Protein AF-A0A0F9BQG5-F1 (afdb_monomer_lite)

Radius of gyration: 18.98 Å; chains: 1; bounding box: 41×31×49 Å

pLDDT: mean 77.07, std 20.09, range [30.23, 97.0]

Foldseek 3Di:
DDDDDPPPPDPDPDDDDPPPLVNADPVRNVVVVVVVVVVVVVVVVCCQDLQAAVPPRDRPADWDAQPQVRGIHGPVVLVVVVVVCVPPPPPRRHD

Structure (mmCIF, N/CA/C/O backbone):
data_AF-A0A0F9BQG5-F1
#
_entry.id   AF-A0A0F9BQG5-F1
#
loop_
_atom_site.group_PDB
_atom_site.id
_atom_site.type_symbol
_atom_site.label_atom_id
_atom_site.label_alt_id
_atom_site.label_comp_id
_atom_site.label_asym_id
_atom_site.label_entity_id
_atom_site.label_seq_id
_atom_site.pdbx_PDB_ins_code
_atom_site.Cartn_x
_atom_site.Cartn_y
_atom_site.Cartn_z
_atom_site.occupancy
_atom_site.B_iso_or_equiv
_atom_site.auth_seq_id
_atom_site.auth_comp_id
_atom_site.auth_asym_id
_atom_site.auth_atom_id
_atom_site.pdbx_PDB_model_num
ATOM 1 N N . MET A 1 1 ? -29.921 7.347 3.549 1.00 30.23 1 MET A N 1
ATOM 2 C CA . MET A 1 1 ? -29.442 6.205 2.739 1.00 30.23 1 MET A CA 1
ATOM 3 C C . MET A 1 1 ? -28.051 5.850 3.242 1.00 30.23 1 MET A C 1
ATOM 5 O O . MET A 1 1 ? -27.130 6.614 2.991 1.00 30.23 1 MET A O 1
ATOM 9 N N . SER A 1 2 ? -27.900 4.802 4.055 1.00 32.38 2 SER A N 1
ATOM 10 C CA . SER A 1 2 ? -26.592 4.403 4.590 1.00 32.38 2 SER A CA 1
ATOM 11 C C . SER A 1 2 ? -25.923 3.403 3.647 1.00 32.38 2 SER A C 1
ATOM 13 O O . SER A 1 2 ? -26.498 2.383 3.275 1.00 32.38 2 SER A O 1
ATOM 15 N N . VAL A 1 3 ? -24.702 3.730 3.231 1.00 34.69 3 VAL A N 1
ATOM 16 C CA . VAL A 1 3 ? -23.852 2.874 2.403 1.00 34.69 3 VAL A CA 1
ATOM 17 C C . VAL A 1 3 ? -23.288 1.775 3.303 1.00 34.69 3 VAL A C 1
ATOM 19 O O . VAL A 1 3 ? -22.380 2.015 4.095 1.00 34.69 3 VAL A O 1
ATOM 22 N N . ILE A 1 4 ? -23.855 0.571 3.225 1.00 40.03 4 ILE A N 1
ATOM 23 C CA . ILE A 1 4 ? -23.344 -0.598 3.948 1.00 40.03 4 ILE A CA 1
ATOM 24 C C . ILE A 1 4 ? -22.086 -1.082 3.220 1.00 40.03 4 ILE A C 1
ATOM 26 O O . ILE A 1 4 ? -22.153 -1.638 2.125 1.00 40.03 4 ILE A O 1
ATOM 30 N N . ASN A 1 5 ? -20.925 -0.832 3.825 1.00 41.88 5 ASN A N 1
ATOM 31 C CA . ASN A 1 5 ? -19.625 -1.263 3.324 1.00 41.88 5 ASN A CA 1
ATOM 32 C C . ASN A 1 5 ? -19.497 -2.793 3.460 1.00 41.88 5 ASN A C 1
ATOM 34 O O . ASN A 1 5 ? -19.600 -3.354 4.552 1.00 41.88 5 ASN A O 1
ATOM 38 N N . SER A 1 6 ? -19.271 -3.479 2.340 1.00 45.59 6 SER A N 1
ATOM 39 C CA . SER A 1 6 ? -19.246 -4.942 2.198 1.00 45.59 6 SER A CA 1
ATOM 40 C C . SER A 1 6 ? -18.135 -5.654 2.989 1.00 45.59 6 SER A C 1
ATOM 42 O O . SER A 1 6 ? -18.144 -6.882 3.088 1.00 45.59 6 SER A O 1
ATOM 44 N N . ARG A 1 7 ? -17.204 -4.909 3.600 1.00 47.09 7 ARG A N 1
ATOM 45 C CA . ARG A 1 7 ? -16.069 -5.445 4.373 1.00 47.09 7 ARG A CA 1
ATOM 46 C C . ARG A 1 7 ? -16.401 -5.915 5.796 1.00 47.09 7 ARG A C 1
ATOM 48 O O . ARG A 1 7 ? -15.579 -6.590 6.404 1.00 47.09 7 ARG A O 1
ATOM 55 N N . ILE A 1 8 ? -17.605 -5.644 6.305 1.00 47.97 8 ILE A N 1
ATOM 56 C CA . ILE A 1 8 ? -18.020 -5.980 7.686 1.00 47.97 8 ILE A CA 1
ATOM 57 C C . ILE A 1 8 ? -18.214 -7.502 7.905 1.00 47.97 8 ILE A C 1
ATOM 59 O O . ILE A 1 8 ? -18.240 -7.978 9.036 1.00 47.97 8 ILE A O 1
ATOM 63 N N . ARG A 1 9 ? -18.299 -8.312 6.840 1.00 42.25 9 ARG A N 1
ATOM 64 C CA . ARG A 1 9 ? -18.748 -9.718 6.913 1.00 42.25 9 ARG A CA 1
ATOM 65 C C . ARG A 1 9 ? -17.785 -10.747 7.529 1.00 42.25 9 ARG A C 1
ATOM 67 O O . ARG A 1 9 ? -18.218 -11.878 7.718 1.00 42.25 9 ARG A O 1
ATOM 74 N N . ILE A 1 10 ? -16.514 -10.440 7.796 1.00 44.72 10 ILE A N 1
ATOM 75 C CA . ILE A 1 10 ? -15.496 -11.511 7.936 1.00 44.72 10 ILE A CA 1
ATOM 76 C C . ILE A 1 10 ? -15.002 -11.751 9.382 1.00 44.72 10 ILE A C 1
ATOM 78 O O . ILE A 1 10 ? -14.400 -12.788 9.644 1.00 44.72 10 ILE A O 1
ATOM 82 N N . TYR A 1 11 ? -15.277 -10.876 10.357 1.00 45.88 11 TYR A N 1
ATOM 83 C CA . TYR A 1 11 ? -14.459 -10.852 11.585 1.00 45.88 11 TYR A CA 1
ATOM 84 C C . TYR A 1 11 ? -14.898 -11.673 12.815 1.00 45.88 11 TYR A C 1
ATOM 86 O O . TYR A 1 11 ? -14.232 -11.572 13.839 1.00 45.88 11 TYR A O 1
ATOM 94 N N . LEU A 1 12 ? -15.936 -12.516 12.784 1.00 46.75 12 LEU A N 1
ATOM 95 C CA . LEU A 1 12 ? -16.332 -13.273 13.990 1.00 46.75 12 LEU A CA 1
ATOM 96 C C . LEU A 1 12 ? -16.414 -14.783 13.728 1.00 46.75 12 LEU A C 1
ATOM 98 O O . LEU A 1 12 ? -17.388 -15.296 13.182 1.00 46.75 12 LEU A O 1
ATOM 102 N N . LYS A 1 13 ? -15.364 -15.513 14.131 1.00 51.09 13 LYS A N 1
ATOM 103 C CA . LYS A 1 13 ? -15.301 -16.981 14.105 1.00 51.09 13 LYS A CA 1
ATOM 104 C C . LYS A 1 13 ? -15.612 -17.533 15.499 1.00 51.09 13 LYS A C 1
ATOM 106 O O . LYS A 1 13 ? -14.747 -17.558 16.366 1.00 51.09 13 LYS A O 1
ATOM 111 N N . GLY A 1 14 ? -16.839 -18.013 15.677 1.00 41.00 14 GLY A N 1
ATOM 112 C CA . GLY A 1 14 ? -17.290 -18.765 16.850 1.00 41.00 14 GLY A CA 1
ATOM 113 C C . GLY A 1 14 ? -18.811 -18.738 16.932 1.00 41.00 14 GLY A C 1
ATOM 114 O O . GLY A 1 14 ? -19.349 -17.713 17.304 1.00 41.00 14 GLY A O 1
ATOM 115 N N . LYS A 1 15 ? -19.461 -19.828 16.489 1.00 41.78 15 LYS A N 1
ATOM 116 C CA . LYS A 1 15 ? -20.914 -20.115 16.496 1.00 41.78 15 LYS A CA 1
ATOM 117 C C . LYS A 1 15 ? -21.858 -18.908 16.634 1.00 41.78 15 LYS A C 1
ATOM 119 O O . LYS A 1 15 ? -22.047 -18.410 17.730 1.00 41.78 15 LYS A O 1
ATOM 124 N N . ALA A 1 16 ? -22.542 -18.611 15.526 1.00 41.72 16 ALA A N 1
ATOM 125 C CA . ALA A 1 16 ? -23.851 -17.965 15.486 1.00 41.72 16 ALA A CA 1
ATOM 126 C C . ALA A 1 16 ? -23.987 -16.729 16.385 1.00 41.72 16 ALA A C 1
ATOM 128 O O . ALA A 1 16 ? -24.484 -16.817 17.493 1.00 41.72 16 ALA A O 1
ATOM 129 N N . ASP A 1 17 ? -23.596 -15.573 15.867 1.00 43.09 17 ASP A N 1
ATOM 130 C CA . ASP A 1 17 ? -24.598 -14.540 15.636 1.00 43.09 17 ASP A CA 1
ATOM 131 C C . ASP A 1 17 ? -23.993 -13.420 14.797 1.00 43.09 17 ASP A C 1
ATOM 133 O O . ASP A 1 17 ? -22.996 -12.787 15.143 1.00 43.09 17 ASP A O 1
ATOM 137 N N . LEU A 1 18 ? -24.627 -13.177 13.652 1.00 51.16 18 LEU A N 1
ATOM 138 C CA . LEU A 1 18 ? -24.490 -11.935 12.905 1.00 51.16 18 LEU A CA 1
ATOM 139 C C . LEU A 1 18 ? -25.174 -10.837 13.731 1.00 51.16 18 LEU A C 1
ATOM 141 O O . LEU A 1 18 ? -26.264 -10.381 13.385 1.00 51.16 18 LEU A O 1
ATOM 145 N N . LEU A 1 19 ? -24.577 -10.445 14.858 1.00 51.59 19 LEU A N 1
ATOM 146 C CA . LEU A 1 19 ? -24.988 -9.238 15.559 1.00 51.59 19 LEU A CA 1
ATOM 147 C C . LEU A 1 19 ? -24.592 -8.075 14.661 1.00 51.59 19 LEU A C 1
ATOM 149 O O . LEU A 1 19 ? -23.426 -7.699 14.541 1.00 51.59 19 LEU A O 1
ATOM 153 N N . ALA A 1 20 ? -25.588 -7.567 13.944 1.00 60.94 20 ALA A N 1
ATOM 154 C CA . ALA A 1 20 ? -25.480 -6.301 13.263 1.00 60.94 20 ALA A CA 1
ATOM 155 C C . ALA 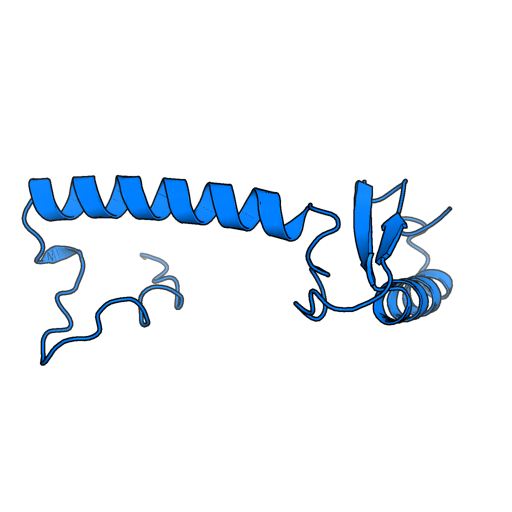A 1 20 ? -25.043 -5.239 14.295 1.00 60.94 20 ALA A C 1
ATOM 157 O O . ALA A 1 20 ? -25.394 -5.314 15.473 1.00 60.94 20 ALA A O 1
ATOM 158 N N . LEU A 1 21 ? -24.177 -4.311 13.874 1.00 61.00 21 LEU A N 1
ATOM 159 C CA . LEU A 1 21 ? -23.513 -3.334 14.755 1.00 61.00 21 LEU A CA 1
ATOM 160 C C . LEU A 1 21 ? -24.501 -2.479 15.576 1.00 61.00 21 LEU A C 1
ATOM 162 O O . LEU A 1 21 ? -24.106 -1.862 16.558 1.00 61.00 21 LEU A O 1
ATOM 166 N N . ASP A 1 22 ? -25.772 -2.446 15.174 1.00 67.44 22 ASP A N 1
ATOM 167 C CA . ASP A 1 22 ? -26.901 -1.813 15.859 1.00 67.44 22 ASP A CA 1
ATOM 168 C C . ASP A 1 22 ? -27.367 -2.558 17.121 1.00 67.44 22 ASP A C 1
ATOM 170 O O . ASP A 1 22 ? -28.073 -1.977 17.940 1.00 67.44 22 ASP A O 1
ATOM 174 N N . LYS A 1 23 ? -26.977 -3.826 17.289 1.00 70.50 23 LYS A N 1
ATOM 175 C CA . LYS A 1 23 ? -27.333 -4.671 18.440 1.00 70.50 23 LYS A CA 1
ATOM 176 C C . LYS A 1 23 ? -26.207 -4.833 19.462 1.00 70.50 23 LYS A C 1
ATOM 178 O O . LYS A 1 23 ? -26.416 -5.504 20.469 1.00 70.50 23 LYS A O 1
ATOM 183 N N . MET A 1 24 ? -25.025 -4.269 19.204 1.00 75.25 24 MET A N 1
ATOM 184 C CA . MET A 1 24 ? -23.932 -4.256 20.180 1.00 75.25 24 MET A CA 1
ATOM 185 C C . MET A 1 24 ? -24.232 -3.255 21.293 1.00 75.25 24 MET A C 1
ATOM 187 O O . MET A 1 24 ? -24.763 -2.173 21.034 1.00 75.25 24 MET A O 1
ATOM 191 N N . ASP A 1 25 ? -23.857 -3.593 22.526 1.00 83.50 25 ASP A N 1
ATOM 192 C CA . ASP A 1 25 ? -23.854 -2.599 23.592 1.00 83.50 25 ASP A CA 1
ATOM 193 C C . ASP A 1 25 ? -22.827 -1.487 23.299 1.00 83.50 25 ASP A C 1
ATOM 195 O O . ASP A 1 25 ? -21.933 -1.625 22.455 1.00 83.50 25 ASP A O 1
ATOM 199 N N . SER A 1 26 ? -22.975 -0.341 23.967 1.00 82.94 26 SER A N 1
ATOM 200 C CA . SER A 1 26 ? -22.148 0.838 23.689 1.00 82.94 26 SER A CA 1
ATOM 201 C C . SER A 1 26 ? -20.657 0.611 23.954 1.00 82.94 26 SER A C 1
ATOM 203 O O . SER A 1 26 ? -19.827 1.213 23.276 1.00 82.94 26 SER A O 1
ATOM 205 N N . PHE A 1 27 ? -20.311 -0.247 24.917 1.00 82.4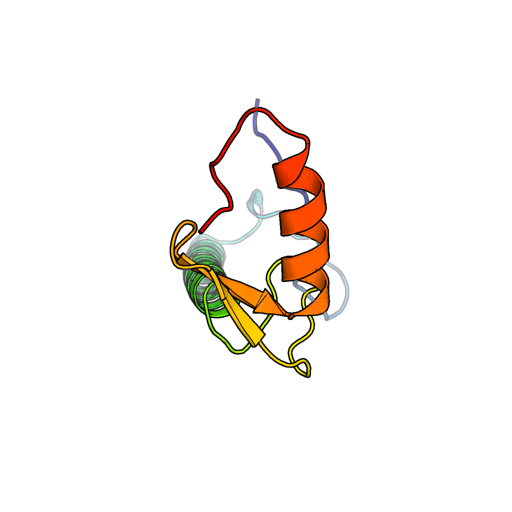4 27 PHE A N 1
ATOM 206 C CA . PHE A 1 27 ? -18.926 -0.564 25.261 1.00 82.44 27 PHE A CA 1
ATOM 207 C C . PHE A 1 27 ? -18.299 -1.495 24.207 1.00 82.44 27 PHE A C 1
ATOM 209 O O . PHE A 1 27 ? -17.239 -1.175 23.661 1.00 82.44 27 PHE A O 1
ATOM 216 N N . ASP A 1 28 ? -19.018 -2.565 23.855 1.00 83.81 28 ASP A N 1
ATOM 217 C CA . ASP A 1 28 ? -18.908 -3.392 22.646 1.00 83.81 28 ASP A CA 1
ATOM 218 C C . ASP A 1 28 ? -18.507 -2.586 21.408 1.00 83.81 28 ASP A C 1
ATOM 220 O O . ASP A 1 28 ? -17.448 -2.754 20.783 1.00 83.81 28 ASP A O 1
ATOM 224 N N . LEU A 1 29 ? -19.392 -1.655 21.073 1.00 83.31 29 LEU A N 1
ATOM 225 C CA . LEU A 1 29 ? -19.304 -0.862 19.864 1.00 83.31 29 LEU A CA 1
ATOM 226 C C . LEU A 1 29 ? -18.082 0.065 19.863 1.00 83.31 29 LEU A C 1
ATOM 228 O O . LEU A 1 29 ? -17.412 0.199 18.835 1.00 83.31 29 LEU A O 1
ATOM 232 N N . ASP A 1 30 ? -17.768 0.707 20.986 1.00 87.19 30 ASP A N 1
ATOM 233 C CA . ASP A 1 30 ? -16.616 1.606 21.074 1.00 87.19 30 ASP A CA 1
ATOM 234 C C . ASP A 1 30 ? -15.288 0.848 21.031 1.00 87.19 30 ASP A C 1
ATOM 236 O O . ASP A 1 30 ? -14.351 1.275 20.343 1.00 87.19 30 ASP A O 1
ATOM 240 N N . ARG A 1 31 ? -15.222 -0.329 21.662 1.00 87.31 31 ARG A N 1
ATOM 241 C CA . ARG A 1 31 ? -14.072 -1.227 21.539 1.00 87.31 31 ARG A CA 1
ATOM 242 C C . ARG A 1 31 ? -13.877 -1.689 20.097 1.00 87.31 31 ARG A C 1
ATOM 244 O O . ARG A 1 31 ? -12.752 -1.644 19.597 1.00 87.31 31 ARG A O 1
ATOM 251 N N . TYR A 1 32 ? -14.952 -2.088 19.415 1.00 85.75 32 TYR A N 1
ATOM 252 C CA . TYR A 1 32 ? -14.904 -2.465 18.002 1.00 85.75 32 TYR A CA 1
ATOM 253 C C . TYR A 1 32 ? -14.392 -1.315 17.128 1.00 85.75 32 TYR A C 1
ATOM 255 O O . TYR A 1 32 ? -13.458 -1.506 16.350 1.00 85.75 32 TYR A O 1
ATOM 263 N N . LYS A 1 33 ? -14.947 -0.105 17.283 1.00 86.19 33 LYS A N 1
ATOM 264 C CA . LYS A 1 33 ? -14.512 1.075 16.517 1.00 86.19 33 LYS A CA 1
ATOM 265 C C . LYS A 1 33 ? -13.027 1.354 16.712 1.00 86.19 33 LYS A C 1
ATOM 267 O O . LYS A 1 33 ? -12.347 1.675 15.741 1.00 86.19 33 LYS A O 1
ATOM 272 N N . LYS A 1 34 ? -12.529 1.240 17.946 1.00 91.12 34 LYS A N 1
ATOM 273 C CA . LYS A 1 34 ? -11.109 1.430 18.250 1.00 91.12 34 LYS A CA 1
ATOM 274 C C . LYS A 1 34 ? -10.243 0.406 17.514 1.00 91.12 34 LYS A C 1
ATOM 276 O O . LYS A 1 34 ? -9.354 0.802 16.769 1.00 91.12 34 LYS A O 1
ATOM 281 N N . LEU A 1 35 ? -10.549 -0.884 17.653 1.00 92.44 35 LEU A N 1
ATOM 282 C CA . LEU A 1 35 ? -9.798 -1.956 16.989 1.00 92.44 35 LEU A CA 1
ATOM 283 C C . LEU A 1 35 ? -9.861 -1.855 15.461 1.00 92.44 35 LEU A C 1
ATOM 285 O O . LEU A 1 35 ? -8.868 -2.109 14.785 1.00 92.44 35 LEU A O 1
ATOM 289 N N . ASN A 1 36 ? -11.010 -1.463 14.907 1.00 88.75 36 ASN A N 1
ATOM 290 C CA . ASN A 1 36 ? -11.150 -1.276 13.468 1.00 88.75 36 ASN A CA 1
ATOM 291 C C . ASN A 1 36 ? -10.260 -0.133 12.964 1.00 88.75 36 ASN A C 1
ATOM 293 O O . ASN A 1 36 ? -9.588 -0.304 11.954 1.00 88.75 36 ASN A O 1
ATOM 297 N N . ARG A 1 37 ? -10.204 0.998 13.684 1.00 92.94 37 ARG A N 1
ATOM 298 C CA . ARG A 1 37 ? -9.298 2.108 13.342 1.00 92.94 37 ARG A CA 1
ATOM 299 C C . ARG A 1 37 ? -7.838 1.670 13.378 1.00 92.94 37 ARG A C 1
ATOM 301 O O . ARG A 1 37 ? -7.126 1.879 12.405 1.00 92.94 37 ARG A O 1
ATOM 308 N N . GLU A 1 38 ? -7.422 0.998 14.450 1.00 96.38 38 GLU A N 1
ATOM 309 C CA . GLU A 1 38 ? -6.055 0.476 14.576 1.00 96.38 38 GLU A CA 1
ATOM 310 C C . GLU A 1 38 ? -5.723 -0.510 13.440 1.00 96.38 38 GLU A C 1
ATOM 312 O O . GLU A 1 38 ? -4.646 -0.458 12.848 1.00 96.38 38 GLU A O 1
ATOM 317 N N . SER A 1 39 ? -6.666 -1.383 13.073 1.00 95.06 39 SER A N 1
ATOM 318 C CA . SER A 1 39 ? -6.493 -2.321 11.960 1.00 95.06 39 SER A CA 1
ATOM 319 C C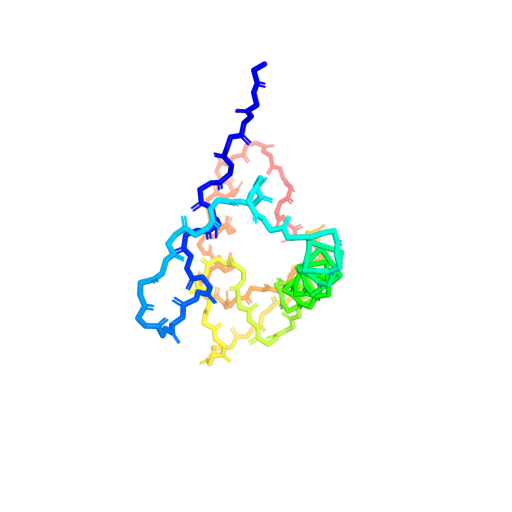 . SER A 1 39 ? -6.372 -1.614 10.607 1.00 95.06 39 SER A C 1
ATOM 321 O O . SER A 1 39 ? -5.521 -1.989 9.797 1.00 95.06 39 SER A O 1
ATOM 323 N N . GLU A 1 40 ? -7.188 -0.590 10.357 1.00 93.12 40 GLU A N 1
ATOM 324 C CA . GLU A 1 40 ? -7.133 0.218 9.136 1.00 93.12 40 GLU A CA 1
ATOM 325 C C . GLU A 1 40 ? -5.815 0.990 9.027 1.00 93.12 40 GLU A C 1
ATOM 327 O O . GLU A 1 40 ? -5.206 1.008 7.956 1.00 93.12 40 GLU A O 1
ATOM 332 N N . GLU A 1 41 ? -5.333 1.560 10.131 1.00 95.75 41 GLU A N 1
ATOM 333 C CA . GLU A 1 41 ? -4.041 2.244 10.201 1.00 95.75 41 GLU A CA 1
ATOM 334 C C . GLU A 1 41 ? -2.881 1.291 9.891 1.00 95.75 41 GLU A C 1
ATOM 336 O O . GLU A 1 41 ? -2.050 1.580 9.026 1.00 95.75 41 GLU A O 1
ATOM 341 N N . LEU A 1 42 ? -2.851 0.120 10.533 1.00 94.94 42 LEU A N 1
ATOM 342 C CA . LEU A 1 42 ? -1.824 -0.894 10.285 1.00 94.94 42 LEU A CA 1
ATOM 343 C C . LEU A 1 42 ? -1.855 -1.394 8.841 1.00 94.94 42 LEU A C 1
ATOM 345 O O . LEU A 1 42 ? -0.806 -1.539 8.210 1.00 94.94 42 LEU A O 1
ATOM 349 N N . LYS A 1 43 ? -3.052 -1.621 8.291 1.00 90.12 43 LYS A N 1
ATOM 350 C CA . LYS A 1 43 ? -3.215 -2.014 6.891 1.00 90.12 43 LYS A CA 1
ATOM 351 C C . LYS A 1 43 ? -2.687 -0.938 5.946 1.00 90.12 43 LYS A C 1
ATOM 353 O O . LYS A 1 43 ? -1.975 -1.257 5.002 1.00 90.12 43 LYS A O 1
ATOM 358 N N . HIS A 1 44 ? -3.000 0.326 6.209 1.00 88.81 44 HIS A N 1
ATOM 359 C CA . HIS A 1 44 ? -2.536 1.447 5.398 1.00 88.81 44 HIS A CA 1
ATOM 360 C C . HIS A 1 44 ? -1.010 1.588 5.404 1.00 88.81 44 HIS A C 1
ATOM 362 O O . HIS A 1 44 ? -0.407 1.859 4.365 1.00 88.81 44 HIS A O 1
ATOM 368 N N . ILE A 1 45 ? -0.376 1.370 6.559 1.00 92.00 45 ILE A N 1
ATOM 369 C CA . ILE A 1 45 ? 1.086 1.342 6.680 1.00 92.00 45 ILE A CA 1
ATOM 370 C C . ILE A 1 45 ? 1.665 0.167 5.882 1.00 92.00 45 ILE A C 1
ATOM 372 O O . ILE A 1 45 ? 2.607 0.361 5.113 1.00 92.00 45 ILE A O 1
ATOM 376 N N . LEU A 1 46 ? 1.092 -1.033 6.020 1.00 91.12 46 LEU A N 1
ATOM 377 C CA . LEU A 1 46 ? 1.533 -2.228 5.299 1.00 91.12 46 LEU A CA 1
ATOM 378 C C . LEU A 1 46 ? 1.432 -2.047 3.779 1.00 91.12 46 LEU A C 1
ATOM 380 O O . LEU A 1 46 ? 2.412 -2.302 3.080 1.00 91.12 46 LEU A O 1
ATOM 384 N N . ASP A 1 47 ? 0.297 -1.545 3.287 1.00 86.25 47 ASP A N 1
ATOM 385 C CA . ASP A 1 47 ? 0.024 -1.326 1.859 1.00 86.25 47 ASP A CA 1
ATOM 386 C C . ASP A 1 47 ? 0.980 -0.282 1.230 1.00 86.25 47 ASP A C 1
ATOM 388 O O . ASP A 1 47 ? 1.123 -0.220 0.009 1.00 86.25 47 ASP A O 1
ATOM 392 N N . ARG A 1 48 ? 1.655 0.539 2.050 1.00 87.25 48 ARG A N 1
ATOM 393 C CA . ARG A 1 48 ? 2.673 1.521 1.628 1.00 87.25 48 ARG A CA 1
ATOM 394 C C . ARG A 1 48 ? 4.110 1.094 1.928 1.00 87.25 48 ARG A C 1
ATOM 396 O O . ARG A 1 48 ? 5.041 1.824 1.589 1.00 87.25 48 ARG A O 1
ATOM 403 N N . SER A 1 49 ? 4.303 -0.045 2.582 1.00 92.12 49 SER A N 1
ATOM 404 C CA . SER A 1 49 ? 5.621 -0.551 2.966 1.00 92.12 49 SER A CA 1
ATOM 405 C C . SER 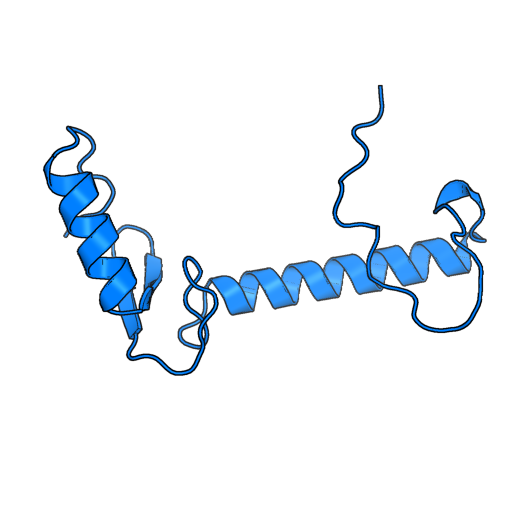A 1 49 ? 6.268 -1.358 1.839 1.00 92.12 49 SER A C 1
ATOM 407 O O . SER A 1 49 ? 5.597 -1.833 0.927 1.00 92.12 49 SER A O 1
ATOM 409 N N . ILE A 1 50 ? 7.579 -1.588 1.938 1.00 96.12 50 ILE A N 1
ATOM 410 C CA . ILE A 1 50 ? 8.285 -2.521 1.048 1.00 96.12 50 ILE A CA 1
ATOM 411 C C . ILE A 1 50 ? 7.827 -3.979 1.247 1.00 96.12 50 ILE A C 1
ATOM 413 O O . ILE A 1 50 ? 8.066 -4.821 0.395 1.00 96.12 50 ILE A O 1
ATOM 417 N N . CYS A 1 51 ? 7.148 -4.308 2.346 1.00 95.50 51 CYS A N 1
ATOM 418 C CA . CYS A 1 51 ? 6.839 -5.692 2.708 1.00 95.50 51 CYS A CA 1
ATOM 419 C C . CYS A 1 51 ? 5.694 -6.314 1.894 1.00 95.50 51 CYS A C 1
ATOM 421 O O . CYS A 1 51 ? 5.482 -7.523 1.984 1.00 95.50 51 CYS A O 1
ATOM 423 N N . MET A 1 52 ? 4.913 -5.523 1.153 1.00 95.38 52 MET A N 1
ATOM 424 C CA . MET A 1 52 ? 3.754 -6.026 0.416 1.00 95.38 52 MET A CA 1
ATOM 425 C C . MET A 1 52 ? 3.481 -5.199 -0.836 1.00 95.38 52 MET A C 1
ATOM 427 O O . MET A 1 52 ? 3.399 -3.977 -0.783 1.00 95.38 52 MET A O 1
ATOM 431 N N . CYS A 1 53 ? 3.278 -5.868 -1.973 1.00 94.75 53 CYS A N 1
ATOM 432 C CA . CYS A 1 53 ? 2.828 -5.178 -3.177 1.00 94.75 53 CYS A CA 1
ATOM 433 C C . CYS A 1 53 ? 1.332 -4.823 -3.079 1.00 94.75 53 CYS A C 1
ATOM 435 O O . CYS A 1 53 ? 0.521 -5.737 -2.931 1.00 94.75 53 CYS A O 1
ATOM 437 N N . PRO A 1 54 ? 0.926 -3.553 -3.267 1.00 91.75 54 PRO A N 1
ATOM 438 C CA . PRO A 1 54 ? -0.475 -3.134 -3.148 1.00 91.75 54 PRO A CA 1
ATOM 439 C C . PRO A 1 54 ? -1.363 -3.617 -4.305 1.00 91.75 54 PRO A C 1
ATOM 441 O O . PRO A 1 54 ? -2.585 -3.537 -4.228 1.00 91.75 54 PRO A O 1
ATOM 444 N N . VAL A 1 55 ? -0.764 -4.117 -5.392 1.00 92.19 55 VAL A N 1
ATOM 445 C CA . VAL A 1 55 ? -1.493 -4.634 -6.559 1.00 92.19 55 VAL A CA 1
ATOM 446 C C . VAL A 1 55 ? -1.826 -6.112 -6.364 1.00 92.19 55 VAL A C 1
ATOM 448 O O . VAL A 1 55 ? -2.988 -6.507 -6.410 1.00 92.19 55 VAL A O 1
ATOM 451 N N . CYS A 1 56 ? -0.812 -6.946 -6.116 1.00 94.44 56 CYS A N 1
ATOM 452 C CA . CYS A 1 56 ? -0.977 -8.400 -6.042 1.00 94.44 56 CYS A CA 1
ATOM 453 C C . CYS A 1 56 ? -1.009 -8.965 -4.612 1.00 94.44 56 CYS A C 1
ATOM 455 O O . CYS A 1 56 ? -1.238 -10.162 -4.451 1.00 94.44 56 CYS A O 1
ATOM 457 N N . HIS A 1 57 ? -0.776 -8.133 -3.590 1.00 93.44 57 HIS A N 1
ATOM 458 C CA . HIS A 1 57 ? -0.751 -8.484 -2.161 1.00 93.44 57 HIS A CA 1
ATOM 459 C C . HIS A 1 57 ? 0.250 -9.589 -1.779 1.00 93.44 57 HIS A C 1
ATOM 461 O O . HIS A 1 57 ? 0.139 -10.210 -0.723 1.00 93.44 57 HIS A O 1
ATOM 467 N N . ARG A 1 58 ? 1.255 -9.843 -2.627 1.00 94.81 58 ARG A N 1
ATOM 468 C CA . ARG A 1 58 ? 2.351 -10.775 -2.330 1.00 94.81 58 ARG A CA 1
ATOM 469 C C . ARG A 1 58 ? 3.459 -10.051 -1.568 1.00 94.81 58 ARG A C 1
ATOM 471 O O . ARG A 1 58 ? 3.794 -8.916 -1.902 1.00 94.81 58 ARG A O 1
ATOM 478 N N . SER A 1 59 ? 4.030 -10.735 -0.581 1.00 94.50 59 SER A N 1
ATOM 479 C CA . SER A 1 59 ? 5.120 -10.245 0.279 1.00 94.50 59 SER A CA 1
ATOM 480 C C . SER A 1 59 ? 6.472 -10.916 0.011 1.00 94.50 59 SER A C 1
ATOM 482 O O . SER A 1 59 ? 7.468 -10.579 0.637 1.00 94.50 59 SER A O 1
ATOM 484 N N . ASN A 1 60 ? 6.519 -11.881 -0.911 1.00 95.69 60 ASN A N 1
ATOM 485 C CA . ASN A 1 60 ? 7.695 -12.703 -1.209 1.00 95.69 60 ASN A CA 1
ATOM 486 C C . ASN A 1 60 ? 8.277 -12.426 -2.604 1.00 95.69 60 ASN A C 1
ATOM 488 O O . ASN A 1 60 ? 8.672 -13.348 -3.317 1.00 95.69 60 ASN A O 1
ATOM 492 N N . ARG A 1 61 ? 8.232 -11.169 -3.040 1.00 94.94 61 ARG A N 1
ATOM 493 C CA . ARG A 1 61 ? 8.674 -10.740 -4.369 1.00 94.94 61 ARG A CA 1
ATOM 494 C C . ARG A 1 61 ? 9.684 -9.621 -4.225 1.00 94.94 61 ARG A C 1
ATOM 496 O O . ARG A 1 61 ? 9.625 -8.882 -3.248 1.00 94.94 61 ARG A O 1
ATOM 503 N N . ASP A 1 62 ? 10.547 -9.479 -5.218 1.00 97.00 62 ASP A N 1
ATOM 504 C CA . ASP A 1 62 ? 11.441 -8.333 -5.290 1.00 97.00 62 ASP A CA 1
ATOM 505 C C . ASP A 1 62 ? 10.634 -7.064 -5.548 1.00 97.00 62 ASP A C 1
ATOM 507 O O . ASP A 1 62 ? 9.704 -7.040 -6.365 1.00 97.00 62 ASP A O 1
ATOM 511 N N . MET A 1 63 ? 10.985 -6.019 -4.807 1.00 96.12 63 MET A N 1
ATOM 512 C CA . MET A 1 63 ? 10.219 -4.786 -4.722 1.00 96.12 63 MET A CA 1
ATOM 513 C C . MET A 1 63 ? 11.019 -3.618 -5.282 1.00 96.12 63 MET A C 1
ATOM 515 O O . MET A 1 63 ? 12.227 -3.518 -5.086 1.00 96.12 63 MET A O 1
ATOM 519 N N . ILE A 1 64 ? 10.317 -2.703 -5.938 1.00 95.38 64 ILE A N 1
ATOM 520 C CA . ILE A 1 64 ? 10.854 -1.467 -6.491 1.00 95.38 64 ILE A CA 1
ATOM 521 C C . ILE A 1 64 ? 10.016 -0.285 -6.007 1.00 95.38 64 ILE A C 1
ATOM 523 O O . ILE A 1 64 ? 8.786 -0.358 -5.920 1.00 95.38 64 ILE A O 1
ATOM 527 N N . PHE A 1 65 ? 10.690 0.809 -5.664 1.00 93.81 65 PHE A N 1
ATOM 528 C CA . PHE A 1 65 ? 10.041 2.047 -5.257 1.00 93.81 65 PHE A CA 1
ATOM 529 C C . PHE A 1 65 ? 9.753 2.916 -6.481 1.00 93.81 65 PHE A C 1
ATOM 531 O O . PHE A 1 65 ? 10.673 3.270 -7.215 1.00 93.81 65 PHE A O 1
ATOM 538 N N . ASN A 1 66 ? 8.490 3.298 -6.681 1.00 90.31 66 ASN A N 1
ATOM 539 C CA . ASN A 1 66 ? 8.126 4.320 -7.657 1.00 90.31 66 ASN A CA 1
ATOM 540 C C . ASN A 1 66 ? 8.227 5.706 -6.988 1.00 90.31 66 ASN A C 1
ATOM 542 O O . ASN A 1 66 ? 7.405 6.008 -6.116 1.00 90.31 66 ASN A O 1
ATOM 546 N N . PRO A 1 67 ? 9.174 6.577 -7.382 1.00 88.00 67 PRO A N 1
ATOM 547 C CA . PRO A 1 67 ? 9.363 7.869 -6.726 1.00 88.00 67 PRO A CA 1
ATOM 548 C C . PRO A 1 67 ? 8.252 8.88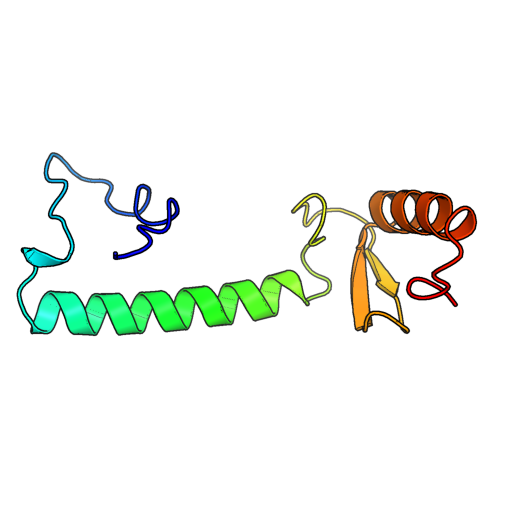5 -7.016 1.00 88.00 67 PRO A C 1
ATOM 550 O O . PRO A 1 67 ? 8.061 9.804 -6.220 1.00 88.00 67 PRO A O 1
ATOM 553 N N . VAL A 1 68 ? 7.492 8.727 -8.104 1.00 85.69 68 VAL A N 1
ATOM 554 C CA . VAL A 1 68 ? 6.411 9.660 -8.454 1.00 85.69 68 VAL A CA 1
ATOM 555 C C . VAL A 1 68 ? 5.125 9.348 -7.724 1.00 85.69 68 VAL A C 1
ATOM 557 O O . VAL A 1 68 ? 4.500 10.260 -7.183 1.00 85.69 68 VAL A O 1
ATOM 560 N N . THR A 1 69 ? 4.756 8.073 -7.616 1.00 85.44 69 THR A N 1
ATOM 561 C CA . THR A 1 69 ? 3.601 7.689 -6.794 1.00 85.44 69 THR A CA 1
ATOM 562 C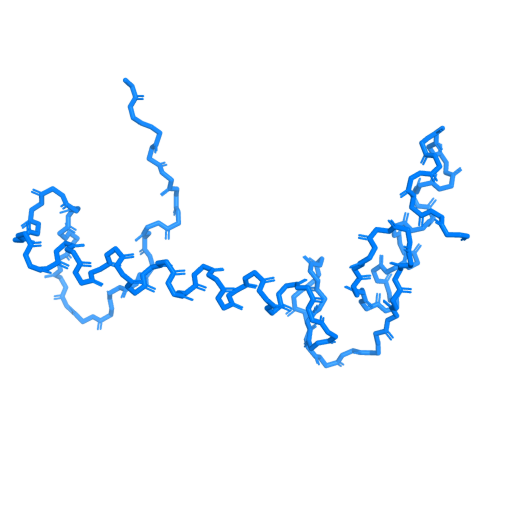 C . THR A 1 69 ? 3.960 7.537 -5.315 1.00 85.44 69 THR A C 1
ATOM 564 O O . THR A 1 69 ? 3.064 7.541 -4.476 1.00 85.44 69 THR A O 1
ATOM 567 N N . LYS A 1 70 ? 5.258 7.471 -4.979 1.00 88.69 70 LYS A N 1
ATOM 568 C CA . LYS A 1 70 ? 5.802 7.212 -3.633 1.00 88.69 70 LYS A CA 1
ATOM 569 C C . LYS A 1 70 ? 5.285 5.904 -3.029 1.00 88.69 70 LYS A C 1
ATOM 571 O O . LYS A 1 70 ? 4.976 5.834 -1.840 1.00 88.69 70 LYS A O 1
ATOM 576 N N . VAL A 1 71 ? 5.175 4.874 -3.863 1.00 89.38 71 VAL A N 1
ATOM 577 C CA . VAL A 1 71 ? 4.625 3.560 -3.505 1.00 89.38 71 VAL A CA 1
ATOM 578 C C . VAL A 1 71 ? 5.594 2.459 -3.929 1.00 89.38 71 VAL A C 1
ATOM 580 O O . VAL A 1 71 ? 6.247 2.552 -4.970 1.00 89.38 71 VAL A O 1
ATOM 583 N N . TRP A 1 72 ? 5.679 1.408 -3.115 1.00 94.31 72 TRP A N 1
ATOM 584 C CA . TRP A 1 72 ? 6.419 0.189 -3.427 1.00 94.31 72 TRP A CA 1
ATOM 585 C C . TRP A 1 72 ? 5.556 -0.776 -4.240 1.00 94.31 72 TRP A C 1
ATOM 587 O O . TRP A 1 72 ? 4.404 -1.035 -3.902 1.00 94.31 72 TRP A O 1
ATOM 597 N N . PHE A 1 73 ? 6.122 -1.352 -5.293 1.00 94.19 73 PHE A N 1
ATOM 598 C CA . PHE A 1 73 ? 5.486 -2.380 -6.116 1.00 94.19 73 PHE A CA 1
ATOM 599 C C . PHE A 1 73 ? 6.407 -3.588 -6.212 1.00 94.19 73 PHE A C 1
ATOM 601 O O . PHE A 1 73 ? 7.621 -3.428 -6.143 1.00 94.19 73 PHE A O 1
ATOM 608 N N . CYS A 1 74 ? 5.863 -4.788 -6.427 1.00 96.44 74 CYS A N 1
ATOM 609 C CA . CYS A 1 74 ? 6.717 -5.857 -6.940 1.00 96.44 74 CYS A CA 1
ATOM 610 C C . CYS A 1 74 ? 7.112 -5.536 -8.386 1.00 96.44 74 CYS A C 1
ATOM 612 O O . CYS A 1 74 ? 6.328 -4.898 -9.096 1.00 96.44 74 CYS A O 1
ATOM 614 N N . ILE A 1 75 ? 8.297 -5.977 -8.815 1.00 95.69 75 ILE A N 1
ATOM 615 C CA . ILE A 1 75 ? 8.843 -5.680 -10.153 1.00 95.69 75 ILE A CA 1
ATOM 616 C C . ILE A 1 75 ? 7.829 -6.013 -11.260 1.00 95.69 75 ILE A C 1
ATOM 618 O O . ILE A 1 75 ? 7.549 -5.168 -12.107 1.00 95.69 75 ILE A O 1
ATOM 622 N N . ASP A 1 76 ? 7.191 -7.185 -11.189 1.00 95.75 76 ASP A N 1
ATOM 623 C CA . ASP A 1 76 ? 6.195 -7.626 -12.175 1.00 95.75 76 ASP A CA 1
ATOM 624 C C . ASP A 1 76 ? 5.031 -6.626 -12.307 1.00 95.75 76 ASP A C 1
ATOM 626 O O . ASP A 1 76 ? 4.632 -6.240 -13.405 1.00 95.75 76 ASP A O 1
ATOM 630 N N . CYS A 1 77 ? 4.481 -6.173 -11.174 1.00 94.31 77 CYS A N 1
ATOM 631 C CA . CYS A 1 77 ? 3.380 -5.209 -11.172 1.00 94.31 77 CYS A CA 1
ATOM 632 C C . CYS A 1 77 ? 3.845 -3.805 -11.563 1.00 94.31 77 CYS A C 1
ATOM 634 O O . CYS A 1 77 ? 3.064 -3.059 -12.150 1.00 94.31 77 CYS A O 1
ATOM 636 N N . TYR A 1 78 ? 5.081 -3.427 -11.235 1.00 93.25 78 TYR A N 1
ATOM 637 C CA . TYR A 1 78 ? 5.646 -2.151 -11.654 1.00 93.25 78 TYR A CA 1
ATOM 638 C C . TYR A 1 78 ? 5.744 -2.075 -13.178 1.00 93.25 78 TYR A C 1
ATOM 640 O O . TYR A 1 78 ? 5.217 -1.130 -13.759 1.00 93.25 78 TYR A O 1
ATOM 648 N N . GLU A 1 79 ? 6.325 -3.087 -13.829 1.00 92.12 79 GLU A N 1
ATOM 649 C CA . GLU A 1 79 ? 6.481 -3.102 -15.287 1.00 92.12 79 GLU A CA 1
ATOM 650 C C . GLU A 1 79 ? 5.138 -3.173 -16.018 1.00 92.12 79 GLU A C 1
ATOM 652 O O . GLU A 1 79 ? 4.936 -2.440 -16.984 1.00 92.12 79 GLU A O 1
ATOM 657 N N . LEU A 1 80 ? 4.182 -3.970 -15.524 1.00 90.69 80 LEU A N 1
ATOM 658 C CA . LEU A 1 80 ? 2.827 -4.012 -16.088 1.00 90.69 80 LEU A CA 1
ATOM 659 C C . LEU A 1 80 ? 2.144 -2.639 -16.053 1.00 90.69 80 LEU A C 1
ATOM 661 O O . LEU A 1 80 ? 1.592 -2.194 -17.060 1.00 90.69 80 LEU A O 1
ATOM 665 N N . ASN A 1 81 ? 2.195 -1.952 -14.906 1.00 86.56 81 ASN A N 1
ATOM 666 C CA . ASN A 1 81 ? 1.615 -0.616 -14.787 1.00 86.56 81 ASN A CA 1
ATOM 667 C C . ASN A 1 81 ? 2.378 0.391 -15.648 1.00 86.56 81 ASN A C 1
ATOM 669 O O . ASN A 1 81 ? 1.765 1.176 -16.366 1.00 86.56 81 ASN A O 1
ATOM 673 N N . ARG A 1 82 ? 3.710 0.357 -15.620 1.00 85.50 82 ARG A N 1
ATOM 674 C CA . ARG A 1 82 ? 4.550 1.244 -16.423 1.00 85.50 82 ARG A CA 1
ATOM 675 C C . ARG A 1 82 ? 4.237 1.110 -17.911 1.00 85.50 82 ARG A C 1
ATOM 677 O O . ARG A 1 82 ? 4.097 2.128 -18.581 1.00 85.50 82 ARG A O 1
ATOM 684 N N . GLU A 1 83 ? 4.091 -0.110 -18.420 1.00 84.31 83 GLU A N 1
ATOM 685 C CA . GLU A 1 83 ? 3.741 -0.346 -19.820 1.00 84.31 83 GLU A CA 1
ATOM 686 C C . GLU A 1 83 ? 2.341 0.174 -20.151 1.00 84.31 83 GLU A C 1
ATOM 688 O O . GLU A 1 83 ? 2.181 0.881 -21.139 1.00 84.31 83 GLU A O 1
ATOM 693 N N . TYR A 1 84 ? 1.349 -0.074 -19.291 1.00 81.69 84 TYR A N 1
ATOM 694 C CA . TYR A 1 84 ? 0.005 0.480 -19.464 1.00 81.69 84 TYR A CA 1
ATOM 695 C C . TYR A 1 84 ? 0.026 2.014 -19.553 1.00 81.69 84 TYR A C 1
ATOM 697 O O . TYR A 1 84 ? -0.533 2.591 -20.486 1.00 81.69 84 TYR A O 1
ATOM 705 N N . TYR A 1 85 ? 0.716 2.684 -18.623 1.00 76.94 85 TYR A N 1
ATOM 706 C CA . TYR A 1 85 ? 0.722 4.144 -18.550 1.00 76.94 85 TYR A CA 1
ATOM 707 C C . TYR A 1 85 ? 1.564 4.827 -19.638 1.00 76.94 85 TYR A C 1
ATOM 709 O O . TYR A 1 85 ? 1.247 5.964 -19.981 1.00 76.94 85 TYR A O 1
ATOM 717 N N . LYS A 1 86 ? 2.554 4.159 -20.253 1.00 74.62 86 LYS A N 1
ATOM 718 C CA . LYS A 1 86 ? 3.255 4.681 -21.450 1.00 74.62 86 LYS A CA 1
ATOM 719 C C . LYS A 1 86 ? 2.305 4.997 -22.604 1.00 74.62 86 LYS A C 1
ATOM 721 O O . LYS A 1 86 ? 2.542 5.940 -23.353 1.00 74.62 86 LYS A O 1
ATOM 726 N N . HIS A 1 87 ? 1.242 4.206 -22.745 1.00 71.50 87 HIS A N 1
ATOM 727 C CA . HIS A 1 87 ? 0.248 4.354 -23.813 1.00 71.50 87 HIS A CA 1
ATOM 728 C C . HIS A 1 87 ? -0.898 5.295 -23.426 1.00 71.50 87 HIS A C 1
ATOM 730 O O . HIS A 1 87 ? -1.759 5.609 -24.247 1.00 71.50 87 HIS A O 1
ATOM 736 N N . THR A 1 88 ? -0.903 5.787 -22.184 1.00 69.50 88 THR A N 1
ATOM 737 C CA . THR A 1 88 ? -1.845 6.806 -21.716 1.00 69.50 88 THR A CA 1
ATOM 738 C C . THR A 1 88 ? -1.188 8.183 -21.766 1.00 69.50 88 THR A C 1
ATOM 740 O O . THR A 1 88 ? -0.022 8.336 -21.419 1.00 69.50 88 THR A O 1
ATOM 743 N N . LYS A 1 89 ? -1.932 9.231 -22.144 1.00 59.59 89 LYS A N 1
ATOM 744 C CA . LYS A 1 89 ? -1.425 10.622 -22.099 1.00 59.59 89 LYS A CA 1
ATOM 745 C C . LYS A 1 89 ? -1.154 11.129 -20.670 1.00 59.59 89 LYS A C 1
ATOM 747 O O . LYS A 1 89 ? -0.654 12.238 -20.496 1.00 59.59 89 LYS A O 1
ATOM 752 N N . ASP A 1 90 ? -1.488 10.337 -19.653 1.00 63.09 90 ASP A N 1
ATOM 753 C CA . ASP A 1 90 ? -1.252 10.633 -18.248 1.00 63.09 90 ASP A CA 1
ATOM 754 C C . ASP A 1 90 ? 0.148 10.151 -17.833 1.00 63.09 90 ASP A C 1
ATOM 756 O O . ASP A 1 90 ? 0.332 9.022 -17.385 1.00 63.09 90 ASP A O 1
ATOM 760 N N . GLY A 1 91 ? 1.148 11.035 -17.905 1.00 60.16 91 GLY A N 1
ATOM 761 C CA . GLY A 1 91 ? 2.529 10.786 -17.446 1.00 60.16 91 GLY A CA 1
ATOM 762 C C . GLY A 1 91 ? 2.696 10.605 -15.924 1.00 60.16 91 GLY A C 1
ATOM 763 O O . GLY A 1 91 ? 3.757 10.887 -15.379 1.00 60.16 91 GLY A O 1
ATOM 764 N N . LYS A 1 92 ? 1.648 10.174 -15.211 1.00 63.41 92 LYS A N 1
ATOM 765 C CA . LYS A 1 92 ? 1.554 10.150 -13.739 1.00 63.41 92 LYS A CA 1
ATOM 766 C C . LYS A 1 92 ? 2.212 8.936 -13.072 1.00 63.41 92 LYS A C 1
ATOM 768 O O . LYS A 1 92 ? 2.196 8.855 -11.848 1.00 63.41 92 LYS A O 1
ATOM 773 N N . PHE A 1 93 ? 2.768 7.998 -13.840 1.00 64.38 93 PHE A N 1
ATOM 774 C CA . PHE A 1 93 ? 3.411 6.785 -13.305 1.00 64.38 93 PHE A CA 1
ATOM 775 C C . PHE A 1 93 ? 4.928 6.722 -13.537 1.00 64.38 93 PHE A C 1
ATOM 777 O O . PHE A 1 93 ? 5.573 5.773 -13.096 1.00 64.38 93 PHE A O 1
ATOM 784 N N . TYR A 1 94 ? 5.485 7.720 -14.220 1.00 55.22 94 TYR A N 1
ATOM 785 C CA . TYR A 1 94 ? 6.899 7.791 -14.595 1.00 55.22 94 TYR A CA 1
ATOM 786 C C . TYR A 1 94 ? 7.762 8.261 -13.431 1.00 55.22 94 TYR A C 1
ATOM 788 O O . TYR A 1 94 ? 7.261 9.031 -12.634 1.00 55.22 94 TYR A O 1
ATOM 796 N N . PRO A 1 95 ? 9.016 7.813 -13.307 1.00 48.72 95 PRO A N 1
ATOM 797 C CA . PRO A 1 95 ? 10.094 8.449 -14.067 1.00 48.72 95 PRO A CA 1
ATOM 798 C C . PRO A 1 95 ? 10.525 7.678 -15.312 1.00 48.72 95 PRO A C 1
ATOM 800 O O . PRO A 1 95 ? 10.228 6.466 -15.431 1.00 48.72 95 PRO A O 1
#

Secondary structure (DSSP, 8-state):
-----GGGGG---SSS----GGGS-HHHHHHHHHHHHHHHHHHHHHHTSTTS-TTT--SSS-EEEETTTTEEEEHHHHHHHHHHHHTSS--TT--

Organism: NCBI:txid412755

Sequence (95 aa):
MSVINSRIRIYLKGKADLLALDKMDSFDLDRYKKLNRESEELKHILDRSICMCPVCHRSNRDMIFNPVTKVWFCIDCYELNREYYKHTKDGKFYP